Protein AF-A0AAU7ZXR3-F1 (afdb_monomer)

Structure (mmCIF, N/CA/C/O backbone):
data_AF-A0AAU7ZXR3-F1
#
_entry.id   AF-A0AAU7ZXR3-F1
#
loop_
_atom_site.group_PDB
_atom_site.id
_atom_site.type_symbol
_atom_site.label_atom_id
_atom_site.label_alt_id
_atom_site.label_comp_id
_atom_site.label_asym_id
_atom_site.label_entity_id
_atom_site.label_seq_id
_atom_site.pdbx_PDB_ins_code
_atom_site.Cartn_x
_atom_site.Cartn_y
_atom_site.Cartn_z
_atom_site.occupancy
_atom_site.B_iso_or_equiv
_atom_site.auth_seq_id
_atom_site.auth_comp_id
_atom_site.auth_asym_id
_atom_site.auth_atom_id
_atom_site.pdbx_PDB_model_num
ATOM 1 N N . MET A 1 1 ? 3.200 -17.577 19.461 1.00 37.28 1 MET A N 1
ATOM 2 C CA . MET A 1 1 ? 3.249 -16.228 20.075 1.00 37.28 1 MET A CA 1
ATOM 3 C C . MET A 1 1 ? 2.141 -15.350 19.490 1.00 37.28 1 MET A C 1
ATOM 5 O O . MET A 1 1 ? 2.100 -15.182 18.282 1.00 37.28 1 MET A O 1
ATOM 9 N N . LYS A 1 2 ? 1.260 -14.836 20.368 1.00 37.81 2 LYS A N 1
ATOM 10 C CA . LYS A 1 2 ? 0.148 -13.874 20.159 1.00 37.81 2 LYS A CA 1
ATOM 11 C C . LYS A 1 2 ? -0.971 -14.268 19.173 1.00 37.81 2 LYS A C 1
ATOM 13 O O . LYS A 1 2 ? -1.229 -13.576 18.195 1.00 37.81 2 LYS A O 1
ATOM 18 N N . ASN A 1 3 ? -1.726 -15.309 19.533 1.00 42.66 3 ASN A N 1
ATOM 19 C CA . ASN A 1 3 ? -3.105 -15.494 19.069 1.00 42.66 3 ASN A CA 1
ATOM 20 C C . ASN A 1 3 ? -4.040 -14.838 20.091 1.00 42.66 3 ASN A C 1
ATOM 22 O O . ASN A 1 3 ? -4.525 -15.501 21.001 1.00 42.66 3 ASN A O 1
ATOM 26 N N . SER A 1 4 ? -4.260 -13.530 20.004 1.00 44.03 4 SER A N 1
ATOM 27 C CA . SER A 1 4 ? -5.225 -12.875 20.888 1.00 44.03 4 SER A CA 1
ATOM 28 C C . SER A 1 4 ? -5.925 -11.715 20.189 1.00 44.03 4 SER A C 1
ATOM 30 O O . SER A 1 4 ? -5.293 -10.826 19.627 1.00 44.03 4 SER A O 1
ATOM 32 N N . SER A 1 5 ? -7.259 -11.742 20.272 1.00 41.34 5 SER A N 1
ATOM 33 C CA . SER A 1 5 ? -8.233 -10.698 19.907 1.00 41.34 5 SER A CA 1
ATOM 34 C C . SER A 1 5 ? -8.656 -10.557 18.431 1.00 41.34 5 SER A C 1
ATOM 36 O O . SER A 1 5 ? -8.436 -9.539 17.791 1.00 41.34 5 SER A O 1
ATOM 38 N N . PHE A 1 6 ? -9.406 -11.533 17.907 1.00 49.38 6 PHE A N 1
ATOM 39 C CA . PHE A 1 6 ? -10.376 -11.264 16.823 1.00 49.38 6 PHE A CA 1
ATOM 40 C C . PHE A 1 6 ? -11.764 -11.839 17.132 1.00 49.38 6 PHE A C 1
ATOM 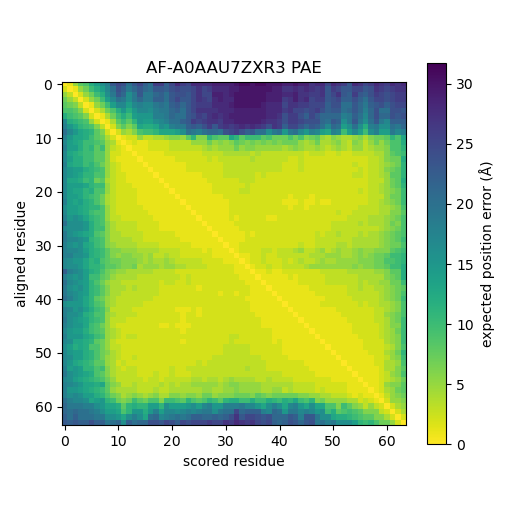42 O O . PHE A 1 6 ? -12.480 -12.307 16.254 1.00 49.38 6 PHE A O 1
ATOM 49 N N . LYS A 1 7 ? -12.181 -11.764 18.397 1.00 51.19 7 LYS A N 1
ATOM 50 C CA . LYS A 1 7 ? -13.608 -11.701 18.717 1.00 51.19 7 LYS A CA 1
ATOM 51 C C . LYS A 1 7 ? -13.937 -10.211 18.850 1.00 51.19 7 LYS A C 1
ATOM 53 O O . LYS A 1 7 ? -13.189 -9.492 19.505 1.00 51.19 7 LYS A O 1
ATOM 58 N N . VAL A 1 8 ? -15.030 -9.785 18.214 1.00 45.25 8 VAL A N 1
ATOM 59 C CA . VAL A 1 8 ? -15.628 -8.432 18.183 1.00 45.25 8 VAL A CA 1
ATOM 60 C C . VAL A 1 8 ? -15.302 -7.589 16.922 1.00 45.25 8 VAL A C 1
ATOM 62 O O . VAL A 1 8 ? -14.201 -7.076 16.724 1.00 45.25 8 VAL A O 1
ATOM 65 N N . ASN A 1 9 ? -16.357 -7.434 16.100 1.00 51.41 9 ASN A N 1
ATOM 66 C CA . ASN A 1 9 ? -16.564 -6.626 14.879 1.00 51.41 9 ASN A CA 1
ATOM 67 C C . ASN A 1 9 ? -16.118 -7.224 13.522 1.00 51.41 9 ASN A C 1
ATOM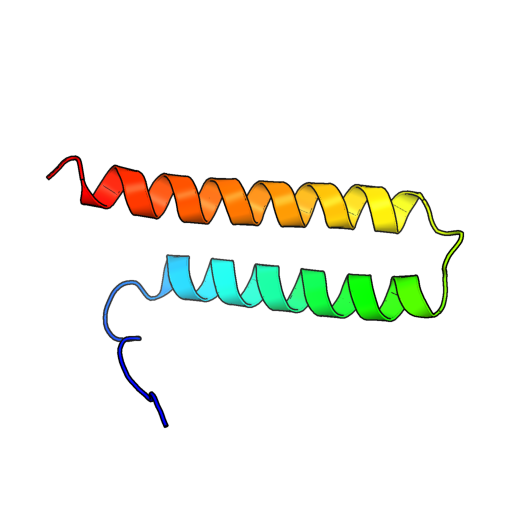 69 O O . ASN A 1 9 ? -15.183 -6.748 12.875 1.00 51.41 9 ASN A O 1
ATOM 73 N N . ASN A 1 10 ? -16.884 -8.213 13.037 1.00 66.88 10 ASN A N 1
ATOM 74 C CA . ASN A 1 10 ? -16.663 -8.960 11.785 1.00 66.88 10 ASN A CA 1
ATOM 75 C C . ASN A 1 10 ? -16.435 -8.080 10.540 1.00 66.88 10 ASN A C 1
ATOM 77 O O . ASN A 1 10 ? -15.533 -8.356 9.755 1.00 66.88 10 ASN A O 1
ATOM 81 N N . LYS A 1 11 ? -17.196 -6.992 10.353 1.00 76.69 11 LYS A N 1
ATOM 82 C CA . LYS A 1 11 ? -17.155 -6.195 9.109 1.00 76.69 11 LYS A CA 1
ATOM 83 C C . LYS A 1 11 ? -15.911 -5.307 8.984 1.00 76.69 11 LYS A C 1
ATOM 85 O O . LYS A 1 11 ? -15.296 -5.261 7.923 1.00 76.69 11 LYS A O 1
ATOM 90 N N . PHE A 1 12 ? -15.523 -4.607 10.050 1.00 79.25 12 PHE A N 1
ATOM 91 C CA . PHE A 1 12 ? -14.387 -3.675 10.020 1.00 79.25 12 PHE A CA 1
ATOM 92 C C . PHE A 1 12 ? -13.054 -4.414 9.885 1.00 79.25 12 PHE A C 1
ATOM 94 O O . PHE A 1 12 ? -12.233 -4.085 9.031 1.00 79.25 12 PHE A O 1
ATOM 101 N N . ASN A 1 13 ? -12.878 -5.460 10.691 1.00 82.56 13 ASN A N 1
ATOM 102 C CA . ASN A 1 13 ? -11.704 -6.323 10.659 1.00 82.56 13 ASN A CA 1
ATOM 103 C C . ASN A 1 13 ? -11.537 -6.978 9.283 1.00 82.56 13 ASN A C 1
ATOM 105 O O . ASN A 1 13 ? -10.438 -6.998 8.727 1.00 82.56 13 ASN A O 1
ATOM 109 N N . TYR A 1 14 ? -12.647 -7.424 8.691 1.00 89.00 14 TYR A N 1
ATOM 110 C CA . TYR A 1 14 ? -12.678 -7.941 7.329 1.00 89.00 14 TYR A CA 1
ATOM 111 C C . TYR A 1 14 ? -12.282 -6.883 6.289 1.00 89.00 14 TYR A C 1
ATOM 113 O O . TYR A 1 14 ? -11.405 -7.132 5.462 1.00 89.00 14 TYR A O 1
ATOM 121 N N . GLN A 1 15 ? -12.850 -5.675 6.357 1.00 89.38 15 GLN A N 1
ATOM 122 C CA . GLN A 1 15 ? -12.496 -4.578 5.450 1.00 89.38 15 GLN A CA 1
ATOM 123 C C . GLN A 1 15 ? -11.016 -4.188 5.564 1.00 89.38 15 GLN A C 1
ATOM 125 O O . GLN A 1 15 ? -10.358 -3.976 4.545 1.00 89.38 15 GLN A O 1
ATOM 130 N N . LEU A 1 16 ? -10.468 -4.135 6.781 1.00 90.56 16 LEU A N 1
ATOM 131 C CA . LEU A 1 16 ? -9.062 -3.817 7.021 1.00 90.56 16 LEU A CA 1
ATOM 132 C C . LEU A 1 16 ? -8.138 -4.921 6.487 1.00 90.56 16 LEU A C 1
ATOM 134 O O . LEU A 1 16 ? -7.128 -4.619 5.848 1.00 90.56 16 LEU A O 1
ATOM 138 N N . LYS A 1 17 ? -8.521 -6.192 6.662 1.00 91.69 17 LYS A N 1
ATOM 139 C CA . LYS A 1 17 ? -7.814 -7.356 6.108 1.00 91.69 17 LYS A CA 1
ATOM 140 C C . LYS A 1 17 ? -7.819 -7.356 4.576 1.00 91.69 17 LYS A C 1
ATOM 142 O O . LYS A 1 17 ? -6.768 -7.542 3.966 1.00 91.69 17 LYS A O 1
ATOM 147 N N . LEU A 1 18 ? -8.963 -7.080 3.948 1.00 93.19 18 LEU A N 1
ATOM 148 C CA . LEU A 1 18 ? -9.069 -6.937 2.492 1.00 93.19 18 LEU A CA 1
ATOM 149 C C . LEU A 1 18 ? -8.181 -5.808 1.966 1.00 93.19 18 LEU A C 1
ATOM 151 O O . LEU A 1 18 ? -7.484 -5.966 0.965 1.00 93.19 18 LEU A O 1
ATOM 155 N N . LEU A 1 19 ? -8.199 -4.659 2.641 1.00 93.62 19 LEU A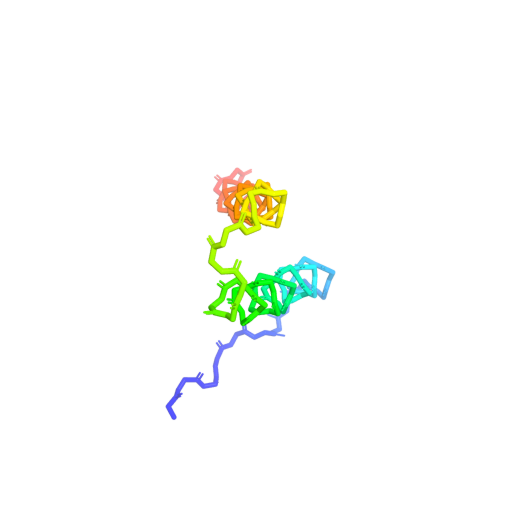 N 1
ATOM 156 C CA . LEU A 1 19 ? -7.397 -3.508 2.252 1.00 93.62 19 LEU A CA 1
ATOM 157 C C . LEU A 1 19 ? -5.896 -3.813 2.365 1.00 93.62 19 LEU A C 1
ATOM 159 O O . LEU A 1 19 ? -5.120 -3.451 1.483 1.00 93.62 19 LEU A O 1
ATOM 163 N N . PHE A 1 20 ? -5.501 -4.528 3.421 1.00 95.25 20 PHE A N 1
ATOM 164 C CA . PHE A 1 20 ? -4.132 -4.993 3.614 1.00 95.25 20 PHE A CA 1
ATOM 165 C C . PHE A 1 20 ? -3.686 -5.949 2.502 1.00 95.25 20 PHE A C 1
ATOM 167 O O . PHE A 1 20 ? -2.603 -5.772 1.945 1.00 95.25 20 PHE A O 1
ATOM 174 N N . LEU A 1 21 ? -4.535 -6.909 2.124 1.00 96.06 21 LEU A N 1
ATOM 175 C CA . LEU A 1 21 ? -4.248 -7.832 1.025 1.00 96.06 21 LEU A CA 1
ATOM 176 C C . LEU A 1 21 ? -4.042 -7.084 -0.303 1.00 96.06 21 LEU A C 1
ATOM 178 O O . LEU A 1 21 ? -3.073 -7.343 -1.013 1.00 96.06 21 LEU A O 1
ATOM 182 N N . LYS A 1 22 ? -4.892 -6.093 -0.601 1.00 95.75 22 LYS A N 1
ATOM 183 C CA . LYS A 1 22 ? -4.754 -5.242 -1.797 1.00 95.75 22 LYS A CA 1
ATOM 184 C C . LYS A 1 22 ? -3.441 -4.456 -1.803 1.00 95.75 22 LYS A C 1
ATOM 186 O O . LYS A 1 22 ? -2.756 -4.433 -2.822 1.00 95.75 22 LYS A O 1
ATOM 191 N N . ILE A 1 23 ? -3.060 -3.863 -0.668 1.00 96.38 23 ILE A N 1
ATOM 192 C CA . ILE A 1 23 ? -1.774 -3.161 -0.508 1.00 96.38 23 ILE A CA 1
ATOM 193 C C . ILE A 1 23 ? -0.602 -4.117 -0.760 1.00 96.38 23 ILE A C 1
ATOM 195 O O . ILE A 1 23 ? 0.315 -3.771 -1.500 1.00 96.38 23 ILE A O 1
ATO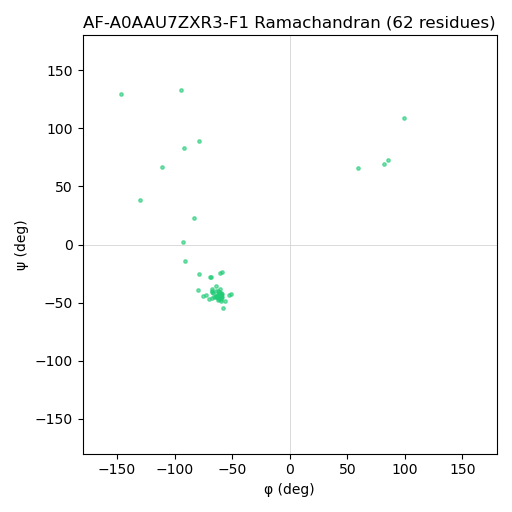M 199 N N . LYS A 1 24 ? -0.641 -5.331 -0.194 1.00 97.00 24 LYS A N 1
ATOM 200 C CA . LYS A 1 24 ? 0.406 -6.344 -0.391 1.00 97.00 24 LYS A CA 1
ATOM 201 C C . LYS A 1 24 ? 0.550 -6.729 -1.867 1.00 97.00 24 LYS A C 1
ATOM 203 O O . LYS A 1 24 ? 1.669 -6.793 -2.372 1.00 97.00 24 LYS A O 1
ATOM 208 N N . ASN A 1 25 ? -0.568 -6.928 -2.560 1.00 96.56 25 ASN A N 1
ATOM 209 C CA . ASN A 1 25 ? -0.570 -7.283 -3.978 1.00 96.56 25 ASN A CA 1
ATOM 210 C C . ASN A 1 25 ? -0.007 -6.152 -4.850 1.00 96.56 25 ASN A C 1
ATOM 212 O O . ASN A 1 25 ? 0.851 -6.407 -5.692 1.00 96.56 25 ASN A O 1
ATOM 216 N N . ILE A 1 26 ? -0.415 -4.903 -4.605 1.00 95.88 26 ILE A N 1
ATOM 217 C CA . ILE A 1 26 ? 0.089 -3.743 -5.358 1.00 95.88 26 ILE A CA 1
ATOM 218 C C . ILE A 1 26 ? 1.570 -3.491 -5.067 1.00 95.88 26 ILE A C 1
ATOM 220 O O . ILE A 1 26 ? 2.328 -3.208 -5.988 1.00 95.88 26 ILE A O 1
ATOM 224 N N . ASN A 1 27 ? 2.019 -3.665 -3.822 1.00 95.88 27 ASN A N 1
ATOM 225 C CA . ASN A 1 27 ? 3.444 -3.600 -3.497 1.00 95.88 27 ASN A CA 1
ATOM 226 C C . ASN A 1 27 ? 4.243 -4.646 -4.283 1.00 95.88 27 ASN A C 1
ATOM 228 O O . ASN A 1 27 ? 5.263 -4.310 -4.877 1.00 95.88 27 ASN A O 1
ATOM 232 N N . LYS A 1 28 ? 3.763 -5.896 -4.351 1.00 96.88 28 LYS A N 1
ATOM 233 C CA . LYS A 1 28 ? 4.418 -6.953 -5.138 1.00 96.88 28 LYS A CA 1
ATOM 234 C C . LYS A 1 28 ? 4.470 -6.609 -6.633 1.00 96.88 28 LYS A C 1
ATOM 236 O O . LYS A 1 28 ? 5.492 -6.848 -7.269 1.00 96.88 28 LYS A O 1
ATOM 241 N N . HIS A 1 29 ? 3.396 -6.035 -7.179 1.00 95.38 29 HIS A N 1
ATOM 242 C CA . HIS A 1 29 ? 3.347 -5.546 -8.563 1.00 95.38 29 HIS A CA 1
ATOM 243 C C . HIS A 1 29 ? 4.372 -4.433 -8.818 1.00 95.38 29 HIS A C 1
ATOM 245 O O . HIS A 1 29 ? 5.136 -4.507 -9.777 1.00 95.38 29 HIS A O 1
ATOM 251 N N . LEU A 1 30 ? 4.452 -3.445 -7.926 1.00 96.44 30 LEU A N 1
ATOM 252 C CA . LEU A 1 30 ? 5.360 -2.299 -8.045 1.00 96.44 30 LEU A CA 1
ATOM 253 C C . LEU A 1 30 ? 6.841 -2.659 -7.899 1.00 96.44 30 LEU A C 1
ATOM 255 O O . LEU A 1 30 ? 7.683 -1.981 -8.485 1.00 96.44 30 LEU A O 1
ATOM 259 N N . LEU A 1 31 ? 7.174 -3.722 -7.158 1.00 95.81 31 LEU A N 1
ATOM 260 C CA . LEU A 1 31 ? 8.551 -4.223 -7.083 1.00 95.81 31 LEU A CA 1
ATOM 261 C C . LEU A 1 31 ? 9.071 -4.657 -8.459 1.00 95.81 31 LEU A C 1
ATOM 263 O O . LEU A 1 31 ? 1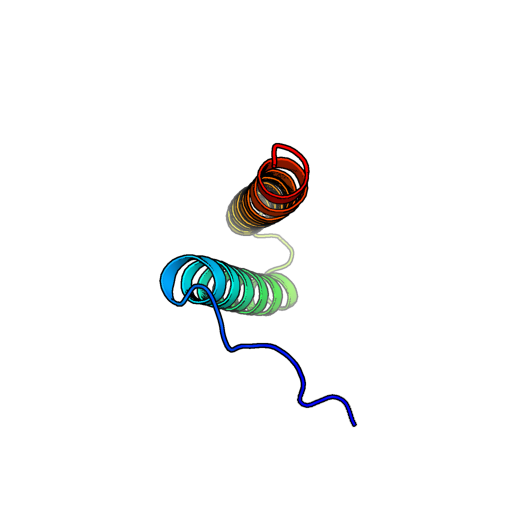0.231 -4.400 -8.780 1.00 95.81 31 LEU A O 1
ATOM 267 N N . LYS A 1 32 ? 8.202 -5.268 -9.275 1.00 96.75 32 LYS A N 1
ATOM 268 C CA . LYS A 1 32 ? 8.506 -5.639 -10.663 1.00 96.75 32 LYS A CA 1
ATOM 269 C C . LYS A 1 32 ? 8.384 -4.437 -11.605 1.00 96.75 32 LYS A C 1
ATOM 271 O O . LYS A 1 32 ? 9.222 -4.249 -12.476 1.00 96.75 32 LYS A O 1
ATOM 276 N N . ASN A 1 33 ? 7.383 -3.584 -11.382 1.00 95.44 33 ASN A N 1
ATOM 277 C CA . ASN A 1 33 ? 7.028 -2.462 -12.252 1.00 95.44 33 ASN A CA 1
ATOM 278 C C . ASN A 1 33 ? 7.325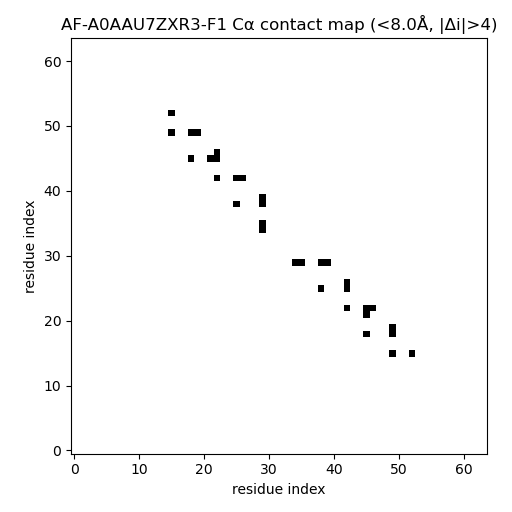 -1.106 -11.594 1.00 95.44 33 ASN A C 1
ATOM 280 O O . ASN A 1 33 ? 6.428 -0.315 -11.300 1.00 95.44 33 ASN A O 1
ATOM 284 N N . LYS A 1 34 ? 8.612 -0.811 -11.371 1.00 93.44 34 LYS A N 1
ATOM 285 C CA . LYS A 1 34 ? 9.049 0.379 -10.611 1.00 93.44 34 LYS A CA 1
ATOM 286 C C . LYS A 1 34 ? 8.619 1.717 -11.226 1.00 93.44 34 LYS A C 1
ATOM 288 O O . LYS A 1 34 ? 8.529 2.708 -10.500 1.00 93.44 34 LYS A O 1
ATOM 293 N N . LYS A 1 35 ? 8.363 1.767 -12.538 1.00 96.38 35 LYS A N 1
ATOM 294 C CA . LYS A 1 35 ? 7.947 2.978 -13.272 1.00 96.38 35 LYS A CA 1
ATOM 295 C C . LYS A 1 35 ? 6.423 3.134 -13.392 1.00 96.38 35 LYS A C 1
ATOM 297 O O . LYS A 1 35 ? 5.964 4.101 -13.982 1.00 96.38 35 LYS A O 1
ATOM 302 N N . ASP A 1 36 ? 5.626 2.236 -12.811 1.00 96.50 36 ASP A N 1
ATOM 303 C CA . ASP A 1 36 ? 4.164 2.351 -12.834 1.00 96.50 36 ASP A CA 1
ATOM 304 C C . ASP A 1 36 ? 3.673 3.377 -11.794 1.00 96.50 36 ASP A C 1
ATOM 306 O O . ASP A 1 36 ? 3.403 3.074 -10.626 1.00 96.50 36 ASP A O 1
ATOM 310 N N . PHE A 1 37 ? 3.587 4.638 -12.217 1.00 96.06 37 PHE A N 1
ATOM 311 C CA . PHE A 1 37 ? 3.146 5.749 -11.372 1.00 96.06 37 PHE A CA 1
ATOM 312 C C . PHE A 1 37 ? 1.654 5.680 -11.021 1.00 96.06 37 PHE A C 1
ATOM 314 O O . PHE A 1 37 ? 1.255 6.119 -9.937 1.00 96.06 37 PHE A O 1
ATOM 321 N N . ASN A 1 38 ? 0.833 5.070 -11.879 1.00 96.19 38 ASN A N 1
ATOM 322 C CA . ASN A 1 38 ? -0.595 4.896 -11.626 1.00 96.19 38 ASN A CA 1
ATOM 323 C C . ASN A 1 38 ? -0.821 3.930 -10.461 1.00 96.19 38 ASN A C 1
ATOM 325 O O . ASN A 1 38 ? -1.546 4.255 -9.515 1.00 96.19 38 ASN A O 1
ATOM 329 N N . SER A 1 39 ? -0.119 2.797 -10.454 1.00 94.88 39 SER A N 1
ATOM 330 C CA . SER A 1 39 ? -0.163 1.849 -9.339 1.00 94.88 39 SER A CA 1
ATOM 331 C C . SER A 1 39 ? 0.385 2.445 -8.039 1.00 94.88 39 SER A C 1
ATOM 333 O O . SER A 1 39 ? -0.187 2.203 -6.974 1.00 94.88 39 SER A O 1
ATOM 335 N N . LYS A 1 40 ? 1.420 3.302 -8.093 1.00 96.50 40 LYS A N 1
ATOM 336 C CA . LYS A 1 40 ? 1.897 4.057 -6.912 1.00 96.50 40 LYS A CA 1
ATOM 337 C C . LYS A 1 40 ? 0.820 4.997 -6.364 1.00 96.50 40 LYS A C 1
ATOM 339 O O . LYS A 1 40 ? 0.592 5.038 -5.155 1.00 96.50 40 LYS A O 1
ATOM 344 N N . LYS A 1 41 ? 0.105 5.714 -7.237 1.00 96.94 41 LYS A N 1
ATOM 345 C CA . LYS A 1 41 ? -1.011 6.591 -6.844 1.00 96.94 41 LYS A CA 1
ATOM 346 C C . LYS A 1 41 ? -2.141 5.798 -6.182 1.00 96.94 41 LYS A C 1
ATOM 348 O O . LYS A 1 41 ? -2.676 6.224 -5.157 1.00 96.94 41 LYS A O 1
ATOM 353 N N . ILE A 1 42 ? -2.487 4.631 -6.727 1.00 96.00 42 ILE A N 1
ATOM 354 C CA . ILE A 1 42 ? -3.494 3.732 -6.142 1.00 96.00 42 ILE A CA 1
ATOM 355 C C . ILE A 1 42 ? -3.030 3.214 -4.774 1.00 96.00 42 ILE A C 1
ATOM 357 O O . ILE A 1 42 ? -3.808 3.241 -3.817 1.00 96.00 42 ILE A O 1
ATOM 361 N N . LEU A 1 43 ? -1.764 2.807 -4.646 1.00 96.75 43 LEU A N 1
ATOM 362 C CA . LEU A 1 43 ? -1.179 2.369 -3.378 1.00 96.75 43 LEU A CA 1
ATOM 363 C C . LEU A 1 43 ? -1.315 3.444 -2.292 1.00 96.75 43 LEU A C 1
ATOM 365 O O . LEU A 1 43 ? -1.796 3.151 -1.195 1.00 96.75 43 LEU A O 1
ATOM 369 N N . LEU A 1 44 ? -0.957 4.693 -2.604 1.00 96.69 44 LEU A N 1
ATOM 370 C CA . LEU A 1 44 ? -1.079 5.815 -1.669 1.00 96.69 44 LEU A CA 1
ATOM 371 C C . LEU A 1 44 ? -2.532 6.029 -1.223 1.00 96.69 44 LEU A C 1
ATOM 373 O O . LEU A 1 44 ? -2.794 6.166 -0.028 1.00 96.69 44 LEU A O 1
ATOM 377 N N . LYS A 1 45 ? -3.498 5.968 -2.151 1.00 97.12 45 LYS A N 1
ATOM 378 C CA . LYS A 1 45 ? -4.932 6.055 -1.818 1.00 97.12 45 LYS A CA 1
ATOM 379 C C . LYS A 1 45 ? -5.368 4.945 -0.856 1.00 97.12 45 LYS A C 1
ATOM 381 O O . LYS A 1 45 ? -6.096 5.214 0.103 1.00 97.12 45 LYS A O 1
ATOM 386 N N . LEU A 1 46 ? -4.912 3.710 -1.073 1.00 96.06 46 LEU A N 1
ATOM 387 C CA . LEU A 1 46 ? -5.222 2.578 -0.194 1.00 96.06 46 LEU A CA 1
ATOM 388 C C . LEU A 1 46 ? -4.591 2.740 1.192 1.00 96.06 46 LEU A C 1
ATOM 390 O O . LEU A 1 46 ? -5.262 2.503 2.195 1.00 96.06 46 LEU A O 1
ATOM 394 N N . ILE A 1 47 ? -3.342 3.201 1.274 1.00 95.88 47 ILE A N 1
ATOM 395 C CA . ILE A 1 47 ? -2.678 3.482 2.555 1.00 95.88 47 ILE A CA 1
ATOM 396 C C . ILE A 1 47 ? -3.438 4.567 3.326 1.00 95.88 47 ILE A C 1
ATOM 398 O O . ILE A 1 47 ? -3.727 4.384 4.511 1.00 95.88 47 ILE A O 1
ATOM 402 N N . SER A 1 48 ? -3.828 5.656 2.661 1.00 95.75 48 SER A N 1
ATOM 403 C CA . SER A 1 48 ? -4.620 6.733 3.265 1.00 95.75 48 SER A CA 1
ATOM 404 C C . SER A 1 48 ? -5.975 6.236 3.767 1.00 95.75 48 SER A C 1
ATOM 406 O O . SER A 1 48 ? -6.369 6.551 4.890 1.00 95.75 48 SER A O 1
ATOM 408 N N . LYS A 1 49 ? -6.664 5.382 2.998 1.00 94.69 49 LYS A N 1
ATOM 409 C CA . LYS A 1 49 ? -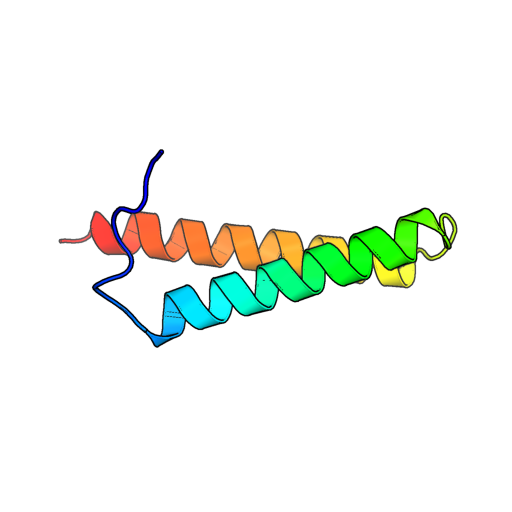7.914 4.742 3.437 1.00 94.69 49 LYS A CA 1
ATOM 410 C C . LYS A 1 49 ? -7.701 3.854 4.669 1.00 94.69 49 LYS A C 1
ATOM 412 O O . LYS A 1 49 ? -8.507 3.912 5.595 1.00 94.69 49 LYS A O 1
ATOM 417 N N . LYS A 1 50 ? -6.590 3.106 4.733 1.00 94.06 50 LYS A N 1
ATOM 418 C CA . LYS A 1 50 ? -6.218 2.294 5.908 1.00 94.06 50 LYS A CA 1
ATOM 419 C C . LYS A 1 50 ? -6.049 3.164 7.148 1.00 94.06 50 LYS A C 1
ATOM 421 O O . LYS A 1 50 ? -6.595 2.847 8.200 1.00 94.06 50 LYS A O 1
ATOM 426 N N . LYS A 1 51 ? -5.295 4.262 7.012 1.00 93.62 51 LYS A N 1
ATOM 427 C CA . LYS A 1 51 ? -5.032 5.212 8.101 1.00 93.62 51 LYS A CA 1
ATOM 428 C C . LYS A 1 51 ? -6.335 5.816 8.622 1.00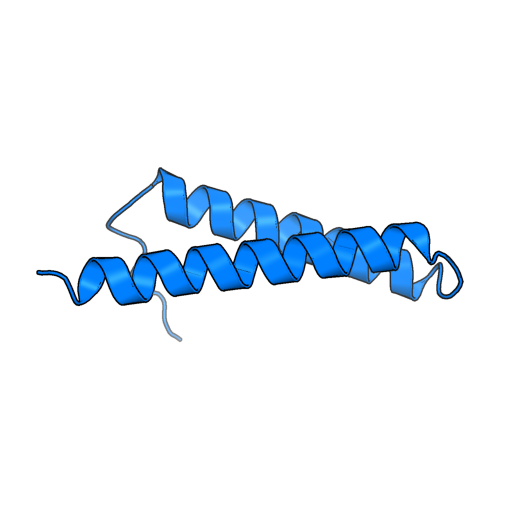 93.62 51 LYS A C 1
ATOM 430 O O . LYS A 1 51 ? -6.563 5.768 9.823 1.00 93.62 51 LYS A O 1
ATOM 435 N N . LYS A 1 52 ? -7.220 6.275 7.727 1.00 92.50 52 LYS A N 1
ATOM 436 C CA . LYS A 1 52 ? -8.544 6.806 8.094 1.00 92.50 52 LYS A CA 1
ATOM 437 C C . LYS A 1 52 ? -9.408 5.776 8.826 1.00 92.50 52 LYS A C 1
ATOM 439 O O . LYS A 1 52 ? -10.018 6.116 9.829 1.00 92.50 52 LYS A O 1
ATOM 444 N N . MET A 1 53 ? -9.427 4.519 8.375 1.00 90.06 53 MET A N 1
ATOM 445 C CA . MET A 1 53 ? -10.175 3.452 9.055 1.00 90.06 53 MET A CA 1
ATOM 446 C C . MET A 1 53 ? -9.649 3.182 10.468 1.00 90.06 53 MET A C 1
ATOM 448 O O . MET A 1 53 ? -10.437 3.073 11.402 1.00 90.06 53 MET A O 1
ATOM 452 N N . ILE A 1 54 ? -8.326 3.091 10.636 1.00 89.75 54 ILE A N 1
ATOM 453 C CA . ILE A 1 54 ? -7.704 2.889 11.954 1.00 89.75 54 ILE A CA 1
ATOM 454 C C . ILE A 1 54 ? -7.985 4.084 12.866 1.00 89.75 54 ILE A C 1
ATOM 456 O O . ILE A 1 54 ? -8.335 3.889 14.024 1.00 89.75 54 ILE A O 1
ATOM 460 N N . TYR A 1 55 ? -7.845 5.300 12.340 1.00 90.69 55 TYR A N 1
ATOM 461 C CA . TYR A 1 55 ? -8.140 6.534 13.059 1.00 90.69 55 TYR A CA 1
ATOM 462 C C . TYR A 1 55 ? -9.594 6.552 13.540 1.00 90.69 55 TYR A C 1
ATOM 464 O O . TYR A 1 55 ? -9.832 6.627 14.740 1.00 90.69 55 TYR A O 1
ATOM 472 N N . TYR A 1 56 ? -10.554 6.355 12.631 1.00 87.88 56 TYR A N 1
ATOM 473 C CA . TYR A 1 56 ? -11.977 6.288 12.967 1.00 87.88 56 TYR A CA 1
ATOM 474 C C . TYR A 1 56 ? -12.258 5.277 14.084 1.00 87.88 56 TYR A C 1
ATOM 476 O O . TYR A 1 56 ? -12.993 5.573 15.017 1.00 87.88 56 TYR A O 1
ATOM 484 N N . PHE A 1 57 ? -11.642 4.095 14.027 1.00 82.31 57 PHE A N 1
ATOM 485 C CA . PHE A 1 57 ? -11.823 3.080 15.061 1.00 82.31 57 PHE A CA 1
ATOM 486 C C . PHE A 1 57 ? -11.223 3.469 16.415 1.00 82.31 57 PHE A C 1
ATOM 488 O O . PHE A 1 57 ? -11.833 3.196 17.446 1.00 82.31 57 PHE A O 1
ATOM 495 N N . LYS A 1 58 ? -10.035 4.082 16.421 1.00 84.56 58 LYS A N 1
ATOM 496 C CA . LYS A 1 58 ? -9.390 4.548 17.654 1.00 84.56 58 LYS A CA 1
ATOM 497 C C . LYS A 1 58 ? -10.214 5.643 18.332 1.00 84.56 58 LYS A C 1
ATOM 499 O O . LYS A 1 58 ? -10.432 5.554 19.529 1.00 84.56 58 LYS A O 1
ATOM 504 N N . HIS A 1 59 ? -10.707 6.614 17.566 1.00 84.00 59 HIS A N 1
ATOM 505 C CA . HIS A 1 59 ? -11.480 7.733 18.109 1.00 84.00 59 HIS A CA 1
ATOM 506 C C . HIS A 1 59 ? -12.887 7.313 18.540 1.00 84.00 59 HIS A C 1
ATOM 508 O O . HIS A 1 59 ? -13.263 7.564 19.675 1.00 84.00 59 HIS A O 1
ATOM 514 N N . LYS A 1 60 ? -13.587 6.499 17.740 1.00 77.69 60 LYS A N 1
ATOM 515 C CA . LYS A 1 60 ? -14.905 5.958 18.113 1.00 77.69 60 LYS A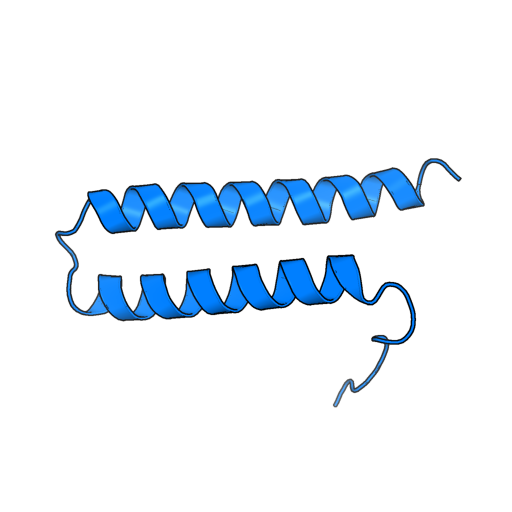 CA 1
ATOM 516 C C . LYS A 1 60 ? -14.901 5.131 19.409 1.00 77.69 60 LYS A C 1
ATOM 518 O O . LYS A 1 60 ? -15.950 4.940 20.014 1.00 77.69 60 LYS A O 1
ATOM 523 N N . LYS A 1 61 ? -13.753 4.569 19.802 1.00 62.19 61 LYS A N 1
ATOM 524 C CA . LYS A 1 61 ? -13.597 3.863 21.082 1.00 62.19 61 LYS A CA 1
ATOM 525 C C . LYS A 1 61 ? -13.417 4.799 22.279 1.00 62.19 61 LYS A C 1
ATOM 527 O O . LYS A 1 61 ? -13.730 4.360 23.374 1.00 62.19 61 LYS A O 1
ATOM 532 N N . ASN A 1 62 ? -12.912 6.012 22.062 1.00 59.34 62 ASN A N 1
ATOM 533 C CA . ASN A 1 62 ? -12.692 7.019 23.101 1.00 59.34 62 ASN A CA 1
ATOM 534 C C . ASN A 1 62 ? -13.908 7.942 23.297 1.00 59.34 62 ASN A C 1
ATOM 536 O O . ASN A 1 62 ? -13.970 8.636 24.300 1.00 59.34 62 ASN A O 1
ATOM 540 N N . ASP A 1 63 ? -14.863 7.941 22.362 1.00 55.22 63 ASP A N 1
ATOM 541 C CA . ASP A 1 63 ? -16.131 8.685 22.460 1.00 55.22 63 ASP A CA 1
ATOM 542 C C . ASP A 1 63 ? -17.215 7.923 23.271 1.00 55.22 63 ASP A C 1
ATOM 544 O O . ASP A 1 63 ? -18.413 8.129 23.068 1.00 55.22 63 ASP A O 1
ATOM 548 N N . LYS A 1 64 ? -16.810 6.989 24.141 1.00 43.62 64 LYS A N 1
ATOM 549 C CA . LYS A 1 64 ? -17.656 6.231 25.077 1.00 43.62 64 LYS A CA 1
ATOM 550 C C . LYS A 1 64 ? -17.011 6.224 26.450 1.00 43.62 64 LYS A C 1
ATOM 552 O O . LYS A 1 64 ? -17.786 6.274 27.423 1.00 43.62 64 LYS A O 1
#

InterPro domains:
  IPR000589 Small ribosomal subunit protein uS15 [PF00312] (11-62)
  IPR000589 Small ribosomal subunit protein uS15 [PS00362] (26-56)
  IPR009068 uS15/NS1, RNA-binding domain superfamily [SSF47060] (6-62)

Nearest PDB structures (foldseek):
  7qv2-assembly1_o  TM=8.354E-01  e=2.014E-02  Bacillus subtilis subsp. subtilis str. 168
  8qpp-assembly1_O  TM=8.274E-01  e=2.014E-02  Bacillus subtilis
  8uu5-assembly1_o  TM=8.396E-01  e=2.847E-02  Listeria innocua
  5imq-assembly1_S  TM=8.369E-01  e=5.306E-02  Thermus thermophilus HB8
  4v5s-assembly1_AO  TM=7.902E-01  e=6.997E-02  Thermus thermophilus HB8

Mean predicted aligned error: 7.54 Å

Secondary structure (DSSP, 8-state):
-------S-HHHHHHHHHHHHHHHHHHHHHHH-TT-HHHHHHHHHHHHHHHHHHHHHHHHHH--

pLDDT: mean 83.16, std 19.08, range [37.28, 97.12]

Solvent-accessible surface area (backbone atoms only — not comparable to full-atom values): 3909 Å² total; per-residue (Å²): 138,86,92,77,83,88,79,86,60,74,67,61,57,47,53,52,51,53,52,50,52,52,48,52,52,49,50,59,49,39,72,78,40,77,82,48,59,67,60,51,54,51,45,53,53,52,53,52,52,51,50,52,53,53,48,52,54,56,50,64,63,69,79,110

Organism: NCBI:txid3158569

Radius of gyration: 14.75 Å; Cα contacts (8 Å, |Δi|>4): 16; chains: 1; bounding box: 27×25×38 Å

Foldseek 3Di:
DDPDDPDDDPPLVVVLVVLVVVLVVLVVVCVVVVPPVVSVVVSVVSVVVNVVSVVCVVVVVVVD

Sequence (64 aa):
MKNSSFKVNNKFNYQLKLLFLKIKNINKHLLKNKKDFNSKKILLKLISKKKKMIYYFKHKKNDK